Protein AF-U2SW21-F1 (afdb_monomer_lite)

pLDDT: mean 96.09, std 5.13, range [51.59, 98.75]

Secondary structure (DSSP, 8-state):
----HHHHHHHHHHHHHHHHHHHHHHHHHH-HHHHHHHHHHHHHHHHHHHHHHHHHHHHHHHHHHHHHHHHHHHHHHHHHHHHHHHHH---HHHHHHHHHHHHHHHHHHHHHHHHHHHHHTT-

Sequence (123 aa):
MKASPADQNELLRLQSADTRLAQLDHAVTTLPQVKELAALQPEIESLRARWIAATGELEDARTELKRVESDVAVVEARTKRDTDRVQQTASVKDVQALEAELASLAKRQGDLEEIELTVMERV

Radius of gyration: 39.09 Å; chains: 1; bounding box: 80×21×108 Å

Foldseek 3Di:
DDDDPVVVVVVVVVVVVVVVVVVVVVCVVPPVVVVVCVVCVVVVVVVVVVVVVLVVLVVVLVVVLVVLVVVLVVLVVVLVVLVVVLVVDPDPVSVVVSVVVNVVSVVVNVVSVVVNVVSVVSD

InterPro domains:
  IPR056003 CT398-like coiled coil hairpin domain [PF24481] (14-122)

Organism: NCBI:txid1358026

Structure (mmCIF, N/CA/C/O backbone):
data_AF-U2SW21-F1
#
_entry.id   AF-U2SW21-F1
#
loop_
_atom_site.group_PDB
_atom_site.id
_atom_site.type_symbol
_atom_site.label_atom_id
_atom_site.label_alt_id
_atom_site.label_comp_id
_atom_site.label_asym_id
_atom_site.label_entity_id
_atom_site.label_seq_id
_atom_site.pdbx_PDB_ins_code
_atom_site.Cartn_x
_atom_site.Cartn_y
_atom_site.Cartn_z
_atom_site.occupancy
_atom_site.B_iso_or_equiv
_atom_site.auth_seq_id
_atom_site.auth_comp_id
_atom_site.auth_asym_id
_atom_site.auth_atom_id
_atom_site.pdbx_PDB_model_num
ATOM 1 N N . MET A 1 1 ? 54.229 -4.403 -59.316 1.00 51.59 1 MET A N 1
ATOM 2 C CA . MET A 1 1 ? 53.158 -5.216 -58.704 1.00 51.59 1 MET A CA 1
ATOM 3 C C . MET A 1 1 ? 51.852 -4.835 -59.390 1.00 51.59 1 MET A C 1
ATOM 5 O O . MET A 1 1 ? 51.431 -3.697 -59.243 1.00 51.59 1 MET A O 1
ATOM 9 N N . LYS A 1 2 ? 51.290 -5.694 -60.247 1.00 78.19 2 LYS A N 1
ATOM 10 C CA . LYS A 1 2 ? 49.996 -5.462 -60.913 1.00 78.19 2 LYS A CA 1
ATOM 11 C C . LYS A 1 2 ? 49.189 -6.752 -60.780 1.00 78.19 2 LYS A C 1
ATOM 13 O O . LYS A 1 2 ? 49.673 -7.793 -61.210 1.00 78.19 2 LYS A O 1
ATOM 18 N N . ALA A 1 3 ? 48.034 -6.679 -60.126 1.00 80.94 3 ALA A N 1
ATOM 19 C CA . ALA A 1 3 ? 47.110 -7.802 -59.997 1.00 80.94 3 ALA A CA 1
ATOM 20 C C . ALA A 1 3 ? 46.510 -8.147 -61.369 1.00 80.94 3 ALA A C 1
ATOM 22 O O . ALA A 1 3 ? 46.360 -7.248 -62.208 1.00 80.94 3 ALA A O 1
ATOM 23 N N . SER A 1 4 ? 46.178 -9.416 -61.615 1.00 92.50 4 SER A N 1
ATOM 24 C CA . SER A 1 4 ? 45.542 -9.805 -62.877 1.00 92.50 4 SER A CA 1
ATOM 25 C C . SER A 1 4 ? 44.130 -9.202 -62.980 1.00 92.50 4 SER A C 1
ATOM 27 O O . SER A 1 4 ? 43.531 -8.871 -61.956 1.00 92.50 4 SER A O 1
ATOM 29 N N . PRO A 1 5 ? 43.551 -9.050 -64.183 1.00 92.56 5 PRO A N 1
ATOM 30 C CA . PRO A 1 5 ? 42.170 -8.580 -64.324 1.00 92.56 5 PRO A CA 1
ATOM 31 C C . PRO A 1 5 ? 41.144 -9.430 -63.553 1.00 92.56 5 PRO A C 1
ATOM 33 O O . PRO A 1 5 ? 40.141 -8.903 -63.082 1.00 92.56 5 PRO A O 1
ATOM 36 N N . ALA A 1 6 ? 41.399 -10.733 -63.388 1.00 93.31 6 ALA A N 1
ATOM 37 C CA . ALA A 1 6 ? 40.556 -11.614 -62.583 1.00 93.31 6 ALA A CA 1
ATOM 38 C C . ALA A 1 6 ? 40.633 -11.258 -61.088 1.00 93.31 6 ALA A C 1
ATOM 40 O O . ALA A 1 6 ? 39.596 -11.078 -60.454 1.00 93.31 6 ALA A O 1
ATOM 41 N N . ASP A 1 7 ? 41.843 -11.053 -60.560 1.00 94.19 7 ASP A N 1
ATOM 42 C CA . ASP A 1 7 ? 42.048 -10.642 -59.163 1.00 94.19 7 ASP A CA 1
ATOM 43 C C . ASP A 1 7 ? 41.443 -9.259 -58.889 1.00 94.19 7 ASP A C 1
ATOM 45 O O . ASP A 1 7 ? 40.862 -9.023 -57.834 1.00 94.19 7 ASP A O 1
ATOM 49 N N . GLN A 1 8 ? 41.535 -8.338 -59.853 1.00 92.81 8 GLN A N 1
ATOM 50 C CA . GLN A 1 8 ? 40.907 -7.018 -59.753 1.00 92.81 8 GLN A CA 1
ATOM 51 C C . GLN A 1 8 ? 39.377 -7.124 -59.665 1.00 92.81 8 GLN A C 1
ATOM 53 O O . GLN A 1 8 ? 38.766 -6.423 -58.862 1.00 92.81 8 GLN A O 1
ATOM 58 N N . ASN A 1 9 ? 38.754 -8.019 -60.439 1.00 94.88 9 ASN A N 1
ATOM 59 C CA . ASN A 1 9 ? 37.310 -8.256 -60.367 1.00 94.88 9 ASN A CA 1
ATOM 60 C C . ASN A 1 9 ? 36.883 -8.873 -59.028 1.00 94.88 9 ASN A C 1
ATOM 62 O O . ASN A 1 9 ? 35.855 -8.474 -58.482 1.00 94.88 9 ASN A O 1
ATOM 66 N N . GLU A 1 10 ? 37.660 -9.809 -58.478 1.00 96.31 10 GLU A N 1
ATOM 67 C CA . GLU A 1 10 ? 37.389 -10.370 -57.148 1.00 96.31 10 GLU A CA 1
ATOM 68 C C . GLU A 1 10 ? 37.543 -9.318 -56.039 1.00 96.31 10 GLU A C 1
ATOM 70 O O . GLU A 1 10 ? 36.696 -9.230 -55.152 1.00 96.31 10 GLU A O 1
ATOM 75 N N . LEU A 1 11 ? 38.542 -8.433 -56.127 1.00 95.81 11 LEU A N 1
ATOM 76 C CA . LEU A 1 11 ? 38.684 -7.312 -55.191 1.00 95.81 11 LEU A CA 1
ATOM 77 C C . LEU A 1 11 ? 37.501 -6.334 -55.258 1.00 95.81 11 LEU A C 1
ATOM 79 O O . LEU A 1 11 ? 37.046 -5.862 -54.218 1.00 95.81 11 LEU A O 1
ATOM 83 N N . LEU A 1 12 ? 36.961 -6.057 -56.450 1.00 96.62 12 LEU A N 1
ATOM 84 C CA . LEU A 1 12 ? 35.756 -5.230 -56.600 1.00 96.62 12 LEU A CA 1
ATOM 85 C C . LEU A 1 12 ? 34.514 -5.906 -56.000 1.00 96.62 12 LEU A C 1
ATOM 87 O O . LEU A 1 12 ? 33.682 -5.235 -55.386 1.00 96.62 12 LEU A O 1
ATOM 91 N N . ARG A 1 13 ? 34.391 -7.233 -56.132 1.00 97.00 13 ARG A N 1
ATOM 92 C CA . ARG A 1 13 ? 33.317 -8.002 -55.482 1.00 97.00 13 ARG A CA 1
ATOM 93 C C . ARG A 1 13 ? 33.428 -7.934 -53.964 1.00 97.00 13 ARG A C 1
ATOM 95 O O . ARG A 1 13 ? 32.433 -7.611 -53.316 1.00 97.00 13 ARG A O 1
ATOM 102 N N . LEU A 1 14 ? 34.619 -8.160 -53.412 1.00 97.12 14 LEU A N 1
ATOM 103 C CA . LEU A 1 14 ? 34.874 -8.045 -51.975 1.00 97.12 14 LEU A CA 1
ATOM 104 C C . LEU A 1 14 ? 34.532 -6.640 -51.463 1.00 97.12 14 LEU A C 1
ATOM 106 O O . LEU A 1 14 ? 33.732 -6.504 -50.543 1.00 97.12 14 LEU A O 1
ATOM 110 N N . GLN A 1 15 ? 35.017 -5.596 -52.139 1.00 97.81 15 GLN A N 1
ATOM 111 C CA . GLN A 1 15 ? 34.706 -4.209 -51.788 1.00 97.81 15 GLN A CA 1
ATOM 112 C C . GLN A 1 15 ? 33.195 -3.929 -51.796 1.00 97.81 15 GLN A C 1
ATOM 114 O O . GLN A 1 15 ? 32.692 -3.199 -50.937 1.00 97.81 15 GLN A O 1
ATOM 119 N N . SER A 1 16 ? 32.454 -4.489 -52.757 1.00 97.81 16 SER A N 1
ATOM 120 C CA . SER A 1 16 ? 30.999 -4.316 -52.821 1.00 97.81 16 SER A CA 1
ATOM 121 C C . SER A 1 16 ? 30.286 -4.971 -51.631 1.00 97.81 16 SER A C 1
ATOM 123 O O . SER A 1 16 ? 29.362 -4.377 -51.071 1.00 97.81 16 SER A O 1
ATOM 125 N N . ALA A 1 17 ? 30.753 -6.149 -51.202 1.00 97.94 17 ALA A N 1
ATOM 126 C CA . ALA A 1 17 ? 30.243 -6.840 -50.024 1.00 97.94 17 ALA A CA 1
ATOM 127 C C . ALA A 1 17 ? 30.568 -6.061 -48.741 1.00 97.94 17 ALA A C 1
ATOM 129 O O . ALA A 1 17 ? 29.663 -5.808 -47.948 1.00 97.94 17 ALA A O 1
ATOM 130 N N . ASP A 1 18 ? 31.809 -5.590 -48.589 1.00 98.25 18 ASP A N 1
ATOM 131 C CA . ASP A 1 18 ? 32.240 -4.775 -47.446 1.00 98.25 18 ASP A CA 1
ATOM 132 C C . ASP A 1 18 ? 31.432 -3.476 -47.345 1.00 98.25 18 ASP A C 1
ATOM 134 O O . ASP A 1 18 ? 30.955 -3.097 -46.276 1.00 98.25 18 ASP A O 1
ATOM 138 N N . THR A 1 19 ? 31.196 -2.816 -48.482 1.00 98.00 19 THR A N 1
ATOM 139 C CA . THR A 1 19 ? 30.365 -1.606 -48.540 1.00 98.00 19 THR A CA 1
ATOM 140 C C . THR A 1 19 ? 28.932 -1.909 -48.111 1.00 98.00 19 THR A C 1
ATOM 142 O O . THR A 1 19 ? 28.321 -1.124 -47.383 1.00 98.00 19 THR A O 1
ATOM 145 N N . ARG A 1 20 ? 28.380 -3.052 -48.540 1.00 97.69 20 ARG A N 1
ATOM 146 C CA . ARG A 1 20 ? 27.024 -3.449 -48.158 1.00 97.69 20 ARG A CA 1
ATOM 147 C C . ARG A 1 20 ? 26.923 -3.763 -46.667 1.00 97.69 20 ARG A C 1
ATOM 149 O O . ARG A 1 20 ? 25.936 -3.359 -46.057 1.00 97.69 20 ARG A O 1
ATOM 156 N N . LEU A 1 21 ? 27.920 -4.430 -46.089 1.00 97.81 21 LEU A N 1
ATOM 157 C CA . LEU A 1 21 ? 27.991 -4.679 -44.647 1.00 97.81 21 LEU A CA 1
ATOM 158 C C . LEU A 1 21 ? 28.025 -3.361 -43.868 1.00 97.81 21 LEU A C 1
ATOM 160 O O . LEU A 1 21 ? 27.157 -3.139 -43.030 1.00 97.81 21 LEU A O 1
ATOM 164 N N . ALA A 1 22 ? 28.907 -2.429 -44.239 1.00 97.50 22 ALA A N 1
ATOM 165 C CA . ALA A 1 22 ? 28.997 -1.124 -43.583 1.00 97.50 22 ALA A CA 1
ATOM 166 C C . ALA A 1 22 ? 27.681 -0.322 -43.655 1.00 97.50 22 ALA A C 1
ATOM 168 O O . ALA A 1 22 ? 27.285 0.332 -42.689 1.00 97.50 22 ALA A O 1
ATOM 169 N N . GLN A 1 23 ? 26.968 -0.384 -44.785 1.00 96.69 23 GLN A N 1
ATOM 170 C CA . GLN A 1 23 ? 25.647 0.240 -44.921 1.00 96.69 23 GLN A CA 1
ATOM 171 C C . GLN A 1 23 ? 24.600 -0.400 -44.005 1.00 96.69 23 GLN A C 1
ATOM 173 O O . GLN A 1 23 ? 23.773 0.316 -43.443 1.00 96.69 23 GLN A O 1
ATOM 178 N N . LEU A 1 24 ? 24.607 -1.729 -43.872 1.00 96.25 24 LEU A N 1
ATOM 179 C CA . LEU A 1 24 ? 23.679 -2.448 -42.999 1.00 96.25 24 LEU A CA 1
ATOM 180 C C . LEU A 1 24 ? 23.973 -2.165 -41.524 1.00 96.25 24 LEU A C 1
ATOM 182 O O . LEU A 1 24 ? 23.040 -1.873 -40.779 1.00 96.25 24 LEU A O 1
ATOM 186 N N . ASP A 1 25 ? 25.244 -2.150 -41.126 1.00 95.44 25 ASP A N 1
ATOM 187 C CA . ASP A 1 25 ? 25.661 -1.791 -39.766 1.00 95.44 25 ASP A CA 1
ATOM 188 C C . ASP A 1 25 ? 25.231 -0.360 -39.414 1.00 95.44 25 ASP A C 1
ATOM 190 O O . ASP A 1 25 ? 24.684 -0.091 -38.338 1.00 95.44 25 ASP A O 1
ATOM 194 N N . HIS A 1 26 ? 25.398 0.575 -40.355 1.00 94.81 26 HIS A N 1
ATOM 195 C CA . HIS A 1 26 ? 24.910 1.937 -40.181 1.00 94.81 26 HIS A CA 1
ATOM 196 C C . HIS A 1 26 ? 23.380 1.992 -40.091 1.00 94.81 26 HIS A C 1
ATOM 198 O O . HIS A 1 26 ? 22.841 2.666 -39.215 1.00 94.81 26 HIS A O 1
ATOM 204 N N . ALA A 1 27 ? 22.665 1.267 -40.955 1.00 92.38 27 ALA A N 1
ATOM 205 C CA . ALA A 1 27 ? 21.207 1.230 -40.930 1.00 92.38 27 ALA A CA 1
ATOM 206 C C . ALA A 1 27 ? 20.686 0.715 -39.581 1.00 92.38 27 ALA A C 1
ATOM 208 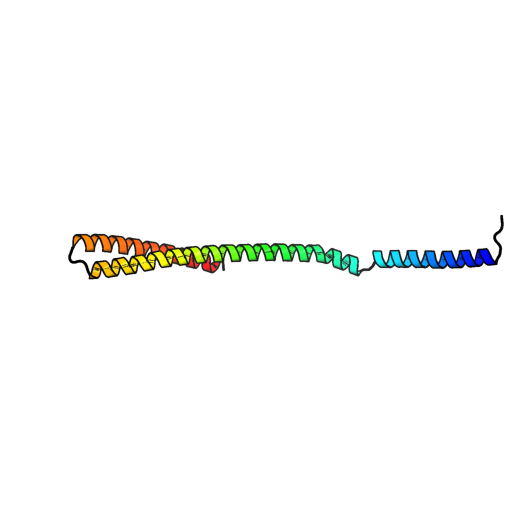O O . ALA A 1 27 ? 19.839 1.369 -38.983 1.00 92.38 27 ALA A O 1
ATOM 209 N N . VAL A 1 28 ? 21.237 -0.385 -39.057 1.00 90.25 28 VAL A N 1
ATOM 210 C CA . VAL A 1 28 ? 20.845 -0.957 -37.756 1.00 90.25 28 VAL A CA 1
ATOM 211 C C . VAL A 1 28 ? 21.070 0.032 -36.611 1.00 90.25 28 VAL A C 1
ATOM 213 O O . VAL A 1 28 ? 20.202 0.191 -35.756 1.00 90.25 28 VAL A O 1
ATOM 216 N N . THR A 1 29 ? 22.201 0.738 -36.606 1.00 89.81 29 THR A N 1
ATOM 217 C CA . THR A 1 29 ? 22.538 1.704 -35.543 1.00 89.81 29 THR A CA 1
ATOM 218 C C . THR A 1 29 ? 21.772 3.026 -35.637 1.00 89.81 29 THR A C 1
ATOM 220 O O . THR A 1 29 ? 21.710 3.769 -34.658 1.00 89.81 29 THR A O 1
ATOM 223 N N . THR A 1 30 ? 21.163 3.325 -36.788 1.00 90.44 30 THR A N 1
ATOM 224 C CA . THR A 1 30 ? 20.433 4.581 -37.037 1.00 90.44 30 THR A CA 1
ATOM 225 C C . THR A 1 30 ? 18.928 4.414 -37.207 1.00 90.44 30 THR A C 1
ATOM 227 O O . THR A 1 30 ? 18.240 5.406 -37.464 1.00 90.44 30 THR A O 1
ATOM 230 N N . LEU A 1 31 ? 18.405 3.198 -37.014 1.00 93.94 31 LEU A N 1
ATOM 231 C CA . LEU A 1 31 ? 16.972 2.917 -37.031 1.00 93.94 31 LEU A CA 1
ATOM 232 C C . LEU A 1 31 ? 16.219 3.922 -36.136 1.00 93.94 31 LEU A C 1
ATOM 234 O O . LEU A 1 31 ? 16.514 4.011 -34.939 1.00 93.94 31 LEU A O 1
ATOM 238 N N . PRO A 1 32 ? 15.236 4.670 -36.674 1.00 90.38 32 PRO A N 1
ATOM 239 C CA . PRO A 1 32 ? 14.445 5.625 -35.895 1.00 90.38 32 PRO A CA 1
ATOM 240 C C . PRO A 1 32 ? 13.815 5.006 -34.642 1.00 90.38 32 PRO A C 1
ATOM 242 O O . PRO A 1 32 ? 13.779 5.639 -33.589 1.00 90.38 32 PRO A O 1
ATOM 245 N N . GLN A 1 33 ? 13.434 3.730 -34.726 1.00 92.19 33 GLN A N 1
ATOM 246 C CA . GLN A 1 33 ? 12.842 2.960 -33.635 1.00 92.19 33 GLN A CA 1
ATOM 247 C C . GLN A 1 33 ? 13.773 2.852 -32.419 1.00 92.19 33 GLN A C 1
ATOM 249 O O . GLN A 1 33 ? 13.294 2.819 -31.293 1.00 92.19 33 GLN A O 1
ATOM 254 N N . VAL A 1 34 ? 15.101 2.844 -32.608 1.00 90.38 34 VAL A N 1
ATOM 255 C CA . VAL A 1 34 ? 16.062 2.827 -31.488 1.00 90.38 34 VAL A CA 1
ATOM 256 C C . VAL A 1 34 ? 15.960 4.118 -30.679 1.00 90.38 34 VAL A C 1
ATOM 258 O O . VAL A 1 34 ? 15.997 4.084 -29.450 1.00 90.38 34 VAL A O 1
ATOM 261 N N . LYS A 1 35 ? 15.785 5.259 -31.355 1.00 90.06 35 LYS A N 1
ATOM 262 C CA . LYS A 1 35 ? 15.607 6.558 -30.693 1.00 90.06 35 LYS A CA 1
ATOM 263 C C . LYS A 1 35 ? 14.253 6.651 -30.000 1.00 90.06 35 LYS A C 1
ATOM 265 O O . LYS A 1 35 ? 14.190 7.151 -28.884 1.00 90.06 35 LYS A O 1
ATOM 270 N N . GLU A 1 36 ? 13.196 6.153 -30.635 1.00 93.94 36 GLU A N 1
ATOM 271 C CA . GLU A 1 36 ? 11.853 6.113 -30.045 1.00 93.94 36 GLU A CA 1
ATOM 272 C C . GLU A 1 36 ? 11.817 5.232 -28.789 1.00 93.94 36 GLU A C 1
ATOM 274 O O . GLU A 1 36 ? 11.332 5.669 -27.748 1.00 93.94 36 GLU A O 1
ATOM 279 N N . LEU A 1 37 ? 12.412 4.034 -28.839 1.00 94.31 37 LEU A N 1
ATOM 280 C CA . LEU A 1 37 ? 12.534 3.150 -27.676 1.00 94.31 37 LEU A CA 1
ATOM 281 C C . LEU A 1 37 ? 13.332 3.805 -26.545 1.00 94.31 37 LEU A C 1
ATOM 283 O O . LEU A 1 37 ? 12.898 3.784 -25.395 1.00 94.31 37 LEU A O 1
ATOM 287 N N . ALA A 1 38 ? 14.469 4.428 -26.866 1.00 93.44 38 ALA A N 1
ATOM 288 C CA . ALA A 1 38 ? 15.274 5.142 -25.880 1.00 93.44 38 ALA A CA 1
ATOM 289 C C . ALA A 1 38 ? 14.518 6.324 -25.249 1.00 93.44 38 ALA A C 1
ATOM 291 O O . ALA A 1 38 ? 14.718 6.609 -24.071 1.00 93.44 38 ALA A O 1
ATOM 292 N N . ALA A 1 39 ? 13.642 6.994 -26.002 1.00 94.81 39 ALA A N 1
ATOM 293 C CA . ALA A 1 39 ? 12.827 8.097 -25.500 1.00 94.81 39 ALA A CA 1
ATOM 294 C C . ALA A 1 39 ? 11.666 7.633 -24.601 1.00 94.81 39 ALA A C 1
ATOM 296 O O . ALA A 1 39 ? 11.312 8.343 -23.664 1.00 94.81 39 ALA A O 1
ATOM 297 N N . LEU A 1 40 ? 11.097 6.449 -24.855 1.00 97.81 40 LEU A N 1
ATOM 298 C CA . LEU A 1 40 ? 10.019 5.869 -24.041 1.00 97.81 40 LEU A CA 1
ATOM 299 C C . LEU A 1 40 ? 10.525 5.217 -22.748 1.00 97.81 40 LEU A C 1
ATOM 301 O O . LEU A 1 40 ? 9.788 5.134 -21.766 1.00 97.81 40 LEU A O 1
ATOM 305 N N . GLN A 1 41 ? 11.778 4.758 -22.725 1.00 97.94 41 GLN A N 1
ATOM 306 C CA . GLN A 1 41 ? 12.348 4.043 -21.583 1.00 97.94 41 GLN A CA 1
ATOM 307 C C . GLN A 1 41 ? 12.237 4.823 -20.248 1.00 97.94 41 GLN A C 1
ATOM 309 O O . GLN A 1 41 ? 11.752 4.237 -19.276 1.00 97.94 41 GLN A O 1
ATOM 314 N N . PRO A 1 42 ? 12.566 6.131 -20.168 1.00 97.88 42 PRO A N 1
ATOM 315 C CA . PRO A 1 42 ? 12.401 6.909 -18.937 1.00 97.88 42 PRO A CA 1
ATOM 316 C C . PRO A 1 42 ? 10.939 7.058 -18.499 1.00 97.88 42 PRO A C 1
ATOM 318 O O . PRO A 1 42 ? 10.649 7.106 -17.303 1.00 97.88 42 PRO A O 1
ATOM 321 N N . GLU A 1 43 ? 10.003 7.127 -19.450 1.00 98.00 43 GLU A N 1
ATOM 322 C CA . GLU A 1 43 ? 8.574 7.227 -19.147 1.00 98.00 43 GLU A CA 1
ATOM 323 C C . GLU A 1 43 ? 8.060 5.926 -18.523 1.00 98.00 43 GLU A C 1
ATOM 325 O O . GLU A 1 43 ? 7.380 5.955 -17.495 1.00 98.00 43 GLU A O 1
ATOM 330 N N . ILE A 1 44 ? 8.458 4.781 -19.088 1.00 98.31 44 ILE A N 1
ATOM 331 C CA . ILE A 1 44 ? 8.153 3.453 -18.543 1.00 98.31 44 ILE A CA 1
ATOM 332 C C . ILE A 1 44 ? 8.723 3.309 -17.129 1.00 98.31 44 ILE A C 1
ATOM 334 O O . ILE A 1 44 ? 8.029 2.828 -16.231 1.00 98.31 44 ILE A O 1
ATOM 338 N N . GLU A 1 45 ? 9.967 3.732 -16.908 1.00 98.44 45 GLU A N 1
ATOM 339 C CA . GLU A 1 45 ? 10.606 3.684 -15.590 1.00 98.44 45 GLU A CA 1
ATOM 340 C C . GLU A 1 45 ? 9.890 4.580 -14.573 1.00 98.44 45 GLU A C 1
ATOM 342 O O . GLU A 1 45 ? 9.605 4.137 -13.459 1.00 98.44 45 GLU A O 1
ATOM 347 N N . SER A 1 46 ? 9.511 5.799 -14.967 1.00 98.38 46 SER A N 1
ATOM 348 C CA . SER A 1 46 ? 8.740 6.720 -14.125 1.00 98.38 46 SER A CA 1
ATOM 349 C C . SER A 1 46 ? 7.359 6.164 -13.767 1.00 98.38 46 SER A C 1
ATOM 351 O O . SER A 1 46 ? 6.947 6.204 -12.605 1.00 98.38 46 SER A O 1
ATOM 353 N N . LEU A 1 47 ? 6.638 5.618 -14.750 1.00 98.69 47 LEU A N 1
ATOM 354 C CA . LEU A 1 47 ? 5.340 4.974 -14.543 1.00 98.69 47 LEU A CA 1
ATOM 355 C C . LEU A 1 47 ? 5.461 3.777 -13.600 1.00 98.69 47 LEU A C 1
ATOM 357 O O . LEU A 1 47 ? 4.664 3.647 -12.672 1.00 98.69 47 LEU A O 1
ATOM 361 N N . ARG A 1 48 ? 6.482 2.936 -13.796 1.00 98.69 48 ARG A N 1
ATOM 362 C CA . ARG A 1 48 ? 6.741 1.778 -12.937 1.00 98.69 48 ARG A CA 1
ATOM 363 C C . ARG A 1 48 ? 7.054 2.204 -11.504 1.00 98.69 48 ARG A C 1
ATOM 365 O O . ARG A 1 48 ? 6.501 1.615 -10.584 1.00 98.69 48 ARG A O 1
ATOM 372 N N . ALA A 1 49 ? 7.886 3.225 -11.307 1.00 98.56 49 ALA A N 1
ATOM 373 C CA . ALA A 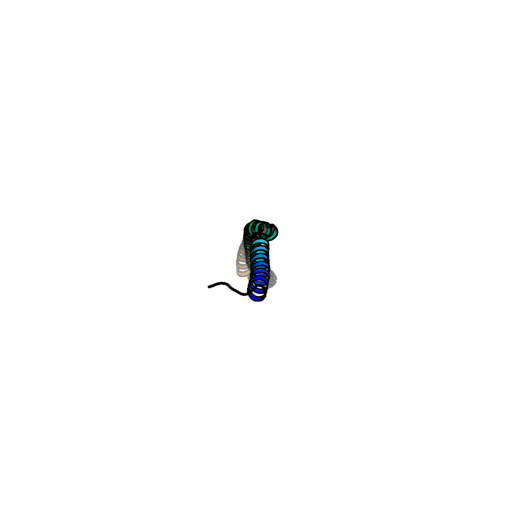1 49 ? 8.208 3.735 -9.976 1.00 98.56 49 ALA A CA 1
ATOM 374 C C . ALA A 1 49 ? 6.960 4.261 -9.247 1.00 98.56 49 ALA A C 1
ATOM 376 O O . ALA A 1 49 ? 6.734 3.909 -8.092 1.00 98.56 49 ALA A O 1
ATOM 377 N N . ARG A 1 50 ? 6.108 5.034 -9.937 1.00 98.62 50 ARG A N 1
ATOM 378 C CA . ARG A 1 50 ? 4.833 5.517 -9.376 1.00 98.62 50 ARG A CA 1
ATOM 379 C C . ARG A 1 50 ? 3.875 4.383 -9.042 1.00 98.62 50 ARG A C 1
ATOM 381 O O . ARG A 1 50 ? 3.242 4.415 -7.995 1.00 98.62 50 ARG A O 1
ATOM 388 N N . TRP A 1 51 ? 3.783 3.384 -9.915 1.00 98.69 51 TRP A N 1
ATOM 389 C CA . TRP A 1 51 ? 2.942 2.217 -9.676 1.00 98.69 51 TRP A CA 1
ATOM 390 C C . TRP A 1 51 ? 3.407 1.418 -8.453 1.00 98.69 51 TRP A C 1
ATOM 392 O O . TRP A 1 51 ? 2.579 1.061 -7.620 1.00 98.69 51 TRP A O 1
ATOM 402 N N . ILE A 1 52 ? 4.718 1.193 -8.304 1.00 98.75 52 ILE A N 1
ATOM 403 C CA . ILE A 1 52 ? 5.283 0.516 -7.126 1.00 98.75 52 ILE A CA 1
ATOM 404 C C . ILE A 1 52 ? 4.991 1.319 -5.854 1.00 98.75 52 ILE A C 1
ATOM 406 O O . ILE A 1 52 ? 4.545 0.734 -4.874 1.00 98.75 52 ILE A O 1
ATOM 410 N N . ALA A 1 53 ? 5.195 2.640 -5.874 1.00 98.50 53 ALA A N 1
ATOM 411 C CA . ALA A 1 53 ? 4.930 3.495 -4.718 1.00 98.50 53 ALA A CA 1
ATOM 412 C C . ALA A 1 53 ? 3.454 3.437 -4.288 1.00 98.50 53 ALA A C 1
ATOM 414 O O . ALA A 1 53 ? 3.170 3.123 -3.138 1.00 98.50 53 ALA A O 1
ATOM 415 N N . ALA A 1 54 ? 2.522 3.631 -5.227 1.00 98.06 54 ALA A N 1
ATOM 416 C CA . ALA A 1 54 ? 1.087 3.567 -4.944 1.00 98.06 54 ALA A CA 1
ATOM 417 C C . ALA A 1 54 ? 0.634 2.169 -4.483 1.00 98.06 54 ALA A C 1
ATOM 419 O O . ALA A 1 54 ? -0.246 2.042 -3.637 1.00 98.06 54 ALA A O 1
ATOM 420 N N . THR A 1 55 ? 1.245 1.108 -5.021 1.00 98.38 55 THR A N 1
ATOM 421 C CA . THR A 1 55 ? 0.968 -0.266 -4.575 1.00 98.38 55 THR A CA 1
ATOM 422 C C . THR A 1 55 ? 1.449 -0.480 -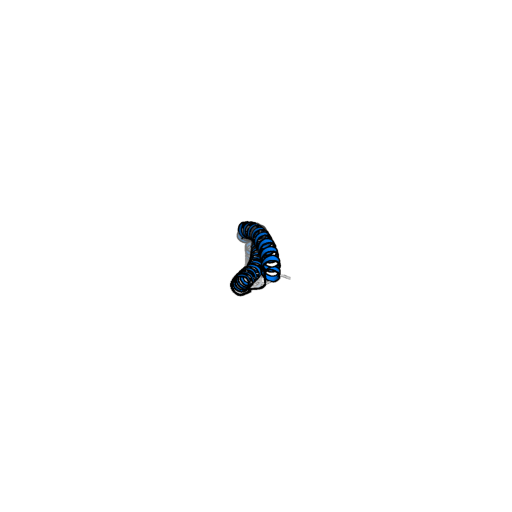3.141 1.00 98.38 55 THR A C 1
ATOM 424 O O . THR A 1 55 ? 0.709 -1.045 -2.343 1.00 98.38 55 THR A O 1
ATOM 427 N N . GLY A 1 56 ? 2.643 0.014 -2.796 1.00 98.44 56 GLY A N 1
ATOM 428 C CA . GLY A 1 56 ? 3.165 -0.047 -1.430 1.00 98.44 56 GLY A CA 1
ATOM 429 C C . GLY A 1 56 ? 2.287 0.714 -0.436 1.00 98.44 56 GLY A C 1
ATOM 430 O O . GLY A 1 56 ? 1.917 0.160 0.592 1.00 98.44 56 GLY A O 1
ATOM 431 N N . GLU A 1 57 ? 1.865 1.936 -0.777 1.00 98.00 57 GLU A N 1
ATOM 432 C CA . GLU A 1 57 ? 0.950 2.732 0.055 1.00 98.00 57 GLU A CA 1
ATOM 433 C C . GLU A 1 57 ? -0.377 2.000 0.323 1.00 98.00 57 GLU A C 1
ATOM 435 O O . GLU A 1 57 ? -0.863 1.988 1.456 1.00 98.00 57 GLU A O 1
ATOM 440 N N . LEU A 1 58 ? -0.932 1.336 -0.696 1.00 98.38 58 LEU A N 1
ATOM 441 C CA . LEU A 1 58 ? -2.150 0.534 -0.575 1.00 98.38 58 LEU A CA 1
ATOM 442 C C . LEU A 1 58 ? -1.948 -0.715 0.299 1.00 98.38 58 LEU A C 1
ATOM 444 O O . LEU A 1 58 ? -2.818 -1.063 1.099 1.00 98.38 58 LEU A O 1
ATOM 448 N N . GLU A 1 59 ? -0.831 -1.426 0.139 1.00 98.56 59 GLU A N 1
ATOM 449 C CA . GLU A 1 59 ? -0.512 -2.612 0.943 1.00 98.56 59 GLU A CA 1
ATOM 450 C C . GLU A 1 59 ? -0.295 -2.260 2.421 1.00 98.56 59 GLU A C 1
ATOM 452 O O . GLU A 1 59 ? -0.800 -2.965 3.305 1.00 98.56 59 GLU A O 1
ATOM 457 N N . ASP A 1 60 ? 0.374 -1.139 2.688 1.00 98.44 60 ASP A N 1
ATOM 458 C CA . ASP A 1 60 ? 0.563 -0.603 4.033 1.00 98.44 60 ASP A CA 1
ATOM 459 C C . ASP A 1 60 ? -0.782 -0.211 4.660 1.00 98.44 60 ASP A C 1
ATOM 461 O O . ASP A 1 60 ? -1.087 -0.642 5.775 1.00 98.44 60 ASP A O 1
ATOM 465 N N . ALA A 1 61 ? -1.634 0.524 3.930 1.00 98.25 61 ALA A N 1
ATOM 466 C CA . ALA A 1 61 ? -2.962 0.920 4.405 1.00 98.25 61 ALA A CA 1
ATOM 467 C C . ALA A 1 61 ? -3.861 -0.294 4.696 1.00 98.25 61 ALA A C 1
ATOM 469 O O . ALA A 1 61 ? -4.518 -0.350 5.733 1.00 98.25 61 ALA A O 1
ATOM 470 N N . ARG A 1 62 ? -3.841 -1.325 3.843 1.00 98.50 62 ARG A N 1
ATOM 471 C CA . ARG A 1 62 ? -4.581 -2.579 4.082 1.00 98.50 62 ARG A CA 1
ATOM 472 C C . ARG A 1 62 ? -4.071 -3.345 5.299 1.00 98.50 62 ARG A C 1
ATOM 474 O O . ARG A 1 62 ? -4.863 -3.940 6.029 1.00 98.50 62 ARG A O 1
ATOM 481 N N . THR A 1 63 ? -2.758 -3.355 5.514 1.00 98.62 63 THR A N 1
ATOM 482 C CA . THR A 1 63 ? -2.155 -3.993 6.691 1.00 98.62 63 THR A CA 1
ATOM 483 C C . THR A 1 63 ? -2.550 -3.256 7.967 1.00 98.62 63 THR A C 1
ATOM 485 O O . THR A 1 63 ? -2.895 -3.890 8.967 1.00 98.62 63 THR A O 1
ATOM 488 N N . GLU A 1 64 ? -2.542 -1.924 7.926 1.00 98.31 64 GLU A N 1
ATOM 489 C CA . GLU A 1 64 ? -2.998 -1.077 9.023 1.00 98.31 64 GLU A CA 1
ATOM 490 C C . GLU A 1 64 ? -4.487 -1.291 9.317 1.00 98.31 64 GLU A C 1
ATOM 492 O O . GLU A 1 64 ? -4.835 -1.528 10.474 1.00 98.31 64 GLU A O 1
ATOM 497 N N . LEU A 1 65 ? -5.338 -1.313 8.284 1.00 98.50 65 LEU A N 1
ATOM 498 C CA . LEU A 1 65 ? -6.780 -1.538 8.410 1.00 98.50 65 LEU A CA 1
ATOM 499 C C . LEU A 1 65 ? -7.059 -2.862 9.120 1.00 98.50 65 LEU A C 1
ATOM 501 O O . LEU A 1 65 ? -7.715 -2.883 10.156 1.00 98.50 65 LEU A O 1
ATOM 505 N N . LYS A 1 66 ? -6.441 -3.951 8.652 1.00 98.50 66 LYS A N 1
ATOM 506 C CA . LYS A 1 66 ? -6.583 -5.278 9.265 1.00 98.50 66 LYS A CA 1
ATOM 507 C C . LYS A 1 66 ? -6.168 -5.302 10.740 1.00 98.50 66 LYS A C 1
ATOM 509 O O . LYS A 1 66 ? -6.730 -6.050 11.542 1.00 98.50 66 LYS A O 1
ATOM 514 N N . ARG A 1 67 ? -5.146 -4.525 11.112 1.00 98.56 67 ARG A N 1
ATOM 515 C CA . ARG A 1 67 ? -4.708 -4.409 12.508 1.00 98.56 67 ARG A CA 1
ATOM 516 C C . ARG A 1 67 ? -5.766 -3.690 13.348 1.00 98.56 67 ARG A C 1
ATOM 518 O O . ARG A 1 67 ? -6.061 -4.154 14.445 1.00 98.56 67 ARG A O 1
ATOM 525 N N . VAL A 1 68 ? -6.329 -2.595 12.839 1.00 98.44 68 VAL A N 1
ATOM 526 C CA . VAL A 1 68 ? -7.376 -1.823 13.525 1.00 98.44 68 VAL A CA 1
ATOM 527 C C . VAL A 1 68 ? -8.659 -2.646 13.662 1.00 98.44 68 VAL A C 1
ATOM 529 O O . VAL A 1 68 ? -9.168 -2.759 14.771 1.00 98.44 68 VAL A O 1
ATOM 532 N N . GLU A 1 69 ? -9.104 -3.325 12.603 1.00 98.19 69 GLU A N 1
ATOM 533 C CA . GLU A 1 69 ? -10.243 -4.259 12.639 1.00 98.19 69 GLU A CA 1
ATOM 534 C C . GLU A 1 69 ? -10.045 -5.355 13.703 1.00 98.19 69 GLU A C 1
ATOM 536 O O . GLU A 1 69 ? -10.966 -5.716 14.438 1.00 98.19 69 GLU A O 1
ATOM 541 N N . SER A 1 70 ? -8.819 -5.876 13.840 1.00 98.50 70 SER A N 1
ATOM 542 C CA . SER A 1 70 ? -8.495 -6.842 14.894 1.00 98.50 70 SER A CA 1
ATOM 543 C C . SER A 1 70 ? -8.583 -6.232 16.296 1.00 98.50 70 SER A C 1
ATOM 545 O O . SER A 1 70 ? -9.022 -6.918 17.221 1.00 98.50 70 SER A O 1
ATOM 547 N N . ASP A 1 71 ? -8.152 -4.982 16.479 1.00 98.44 71 ASP A N 1
ATOM 548 C CA . ASP A 1 71 ? -8.270 -4.274 17.758 1.00 98.44 71 ASP A CA 1
ATOM 549 C C . ASP A 1 71 ? -9.754 -4.037 18.108 1.00 98.44 71 ASP A C 1
ATOM 551 O O . ASP A 1 71 ? -10.156 -4.266 19.254 1.00 98.44 71 ASP A O 1
ATOM 555 N N . VAL A 1 72 ? -10.580 -3.656 17.122 1.00 98.56 72 VAL A N 1
ATOM 556 C CA . VAL A 1 72 ? -12.041 -3.501 17.262 1.00 98.56 72 VAL A CA 1
ATOM 557 C C . VAL A 1 72 ? -12.675 -4.821 17.695 1.00 98.56 72 VAL A C 1
ATOM 559 O O . VAL A 1 72 ? -13.354 -4.863 18.721 1.00 98.56 72 VAL A O 1
ATOM 562 N N . ALA A 1 73 ? -12.370 -5.926 17.011 1.00 98.38 73 ALA A N 1
ATOM 563 C CA . ALA A 1 73 ? -12.915 -7.243 17.344 1.00 98.38 73 ALA A CA 1
ATOM 564 C C . ALA A 1 73 ? -12.579 -7.686 18.785 1.00 98.38 73 ALA A C 1
ATOM 566 O O . ALA A 1 73 ? -13.392 -8.329 19.458 1.00 98.38 73 ALA A O 1
ATOM 567 N N . VAL A 1 74 ? -11.392 -7.333 19.296 1.00 98.56 74 VAL A N 1
ATOM 568 C CA . VAL A 1 74 ? -11.014 -7.590 20.697 1.00 98.56 74 VAL A CA 1
ATOM 569 C C . VAL A 1 74 ? -11.870 -6.769 21.662 1.00 98.56 74 VAL A C 1
ATOM 571 O O . VAL A 1 74 ? -12.322 -7.307 22.681 1.00 98.56 74 VAL A O 1
ATOM 574 N N . VAL A 1 75 ? -12.103 -5.489 21.357 1.00 98.62 75 VAL A N 1
ATOM 575 C CA . VAL A 1 75 ? -12.957 -4.608 22.166 1.00 98.62 75 VAL A CA 1
ATOM 576 C C . VAL A 1 75 ? -14.393 -5.121 22.170 1.00 98.62 75 VAL A C 1
ATOM 578 O O . VAL A 1 75 ? -14.940 -5.328 23.250 1.00 98.62 75 VAL A O 1
ATOM 581 N N . GLU A 1 76 ? -14.968 -5.445 21.013 1.00 98.25 76 GLU A N 1
ATOM 582 C CA . GLU A 1 76 ? -16.322 -6.000 20.904 1.00 98.25 76 GLU A CA 1
ATOM 583 C C . GLU A 1 76 ? -16.483 -7.303 21.698 1.00 98.25 76 GLU A C 1
ATOM 585 O O . GLU A 1 76 ? -17.441 -7.473 22.461 1.00 98.25 76 GLU A O 1
ATOM 590 N N . ALA A 1 77 ? -15.519 -8.222 21.578 1.00 98.56 77 ALA A N 1
ATOM 591 C CA . ALA A 1 77 ? -15.539 -9.484 22.310 1.00 98.56 77 ALA A CA 1
ATOM 592 C C . ALA A 1 77 ? -15.487 -9.273 23.832 1.00 98.56 77 ALA A C 1
ATOM 594 O O . ALA A 1 77 ? -16.114 -10.026 24.589 1.00 98.56 77 ALA A O 1
ATOM 595 N N . ARG A 1 78 ? -14.742 -8.262 24.297 1.00 98.25 78 ARG A N 1
ATOM 596 C CA . ARG A 1 78 ? -14.675 -7.907 25.718 1.00 98.25 78 ARG A CA 1
ATOM 597 C C . ARG A 1 78 ? -15.950 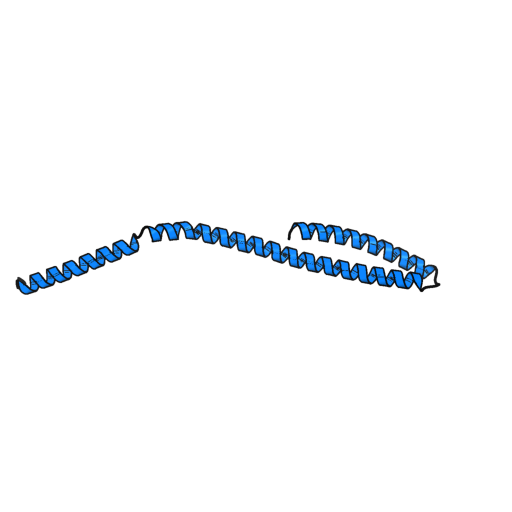-7.208 26.184 1.00 98.25 78 ARG A C 1
ATOM 599 O O . ARG A 1 78 ? -16.491 -7.615 27.207 1.00 98.25 78 ARG A O 1
ATOM 606 N N . THR A 1 79 ? -16.473 -6.260 25.411 1.00 98.44 79 THR A N 1
ATOM 607 C CA . THR A 1 79 ? -17.745 -5.573 25.679 1.00 98.44 79 THR A CA 1
ATOM 608 C C . THR A 1 79 ? -18.882 -6.575 25.833 1.00 98.44 79 THR A C 1
ATOM 610 O O . THR A 1 79 ? -19.623 -6.523 26.815 1.00 98.44 79 THR A O 1
ATOM 613 N N . LYS A 1 80 ? -18.980 -7.553 24.925 1.00 98.38 80 LYS A N 1
ATOM 614 C CA . LYS A 1 80 ? -19.971 -8.630 25.020 1.00 98.38 80 LYS A CA 1
ATOM 615 C C . LYS A 1 80 ? -19.821 -9.425 26.318 1.00 98.38 80 LYS A C 1
ATOM 617 O O . LYS A 1 80 ? -20.789 -9.605 27.048 1.00 98.38 80 LYS A O 1
ATOM 622 N N . ARG A 1 81 ? -18.599 -9.860 26.634 1.00 98.25 81 ARG A N 1
ATOM 623 C CA . ARG A 1 81 ? -18.316 -10.646 27.843 1.00 98.25 81 ARG A CA 1
ATOM 624 C C . ARG A 1 81 ? -18.662 -9.890 29.124 1.00 98.25 81 ARG A C 1
ATOM 626 O O . ARG A 1 81 ? -19.238 -10.479 30.034 1.00 98.25 81 ARG A O 1
ATOM 633 N N . ASP A 1 82 ? -18.292 -8.617 29.214 1.00 98.00 82 ASP A N 1
ATOM 634 C CA . ASP A 1 82 ? -18.548 -7.813 30.408 1.00 98.00 82 ASP A CA 1
ATOM 635 C C . ASP A 1 82 ? -20.044 -7.475 30.531 1.00 98.00 82 ASP A C 1
ATOM 637 O O . ASP A 1 82 ? -20.586 -7.546 31.634 1.00 98.00 82 ASP A O 1
ATOM 641 N N . THR A 1 83 ? -20.747 -7.269 29.410 1.00 97.25 83 THR A N 1
ATOM 642 C CA . THR A 1 83 ? -22.218 -7.145 29.374 1.00 97.25 83 THR A CA 1
ATOM 643 C C . THR A 1 83 ? -22.906 -8.407 29.903 1.00 97.25 83 THR A C 1
ATOM 645 O O . THR A 1 83 ? -23.771 -8.318 30.775 1.00 97.25 83 THR A O 1
ATOM 648 N N . ASP A 1 84 ? -22.490 -9.592 29.444 1.00 97.44 84 ASP A N 1
ATOM 649 C CA . ASP A 1 84 ? -23.045 -10.868 29.913 1.00 97.44 84 ASP A CA 1
ATOM 650 C C . ASP A 1 84 ? -22.816 -11.057 31.427 1.00 97.44 84 ASP A C 1
ATOM 652 O O . ASP A 1 84 ? -23.694 -11.532 32.149 1.00 97.44 84 ASP A O 1
ATOM 656 N N . ARG A 1 85 ? -21.649 -10.645 31.945 1.00 96.75 85 ARG A N 1
ATOM 657 C CA . ARG A 1 85 ? -21.320 -10.736 33.380 1.00 96.75 85 ARG A CA 1
ATOM 658 C C . ARG A 1 85 ? -22.151 -9.791 34.242 1.00 96.75 85 ARG A C 1
ATOM 660 O O . ARG A 1 85 ? -22.549 -10.198 35.334 1.00 96.75 85 ARG A O 1
ATOM 667 N N . VAL A 1 86 ? -22.430 -8.574 33.767 1.00 96.81 86 VAL A N 1
ATOM 668 C CA . VAL A 1 86 ? -23.332 -7.628 34.454 1.00 96.81 86 VAL A CA 1
ATOM 669 C C . VAL A 1 86 ? -24.708 -8.257 34.656 1.00 96.81 86 VAL A C 1
ATOM 671 O O . VAL A 1 86 ? -25.268 -8.160 35.742 1.00 96.81 86 VAL A O 1
ATOM 674 N N . GLN A 1 87 ? -25.226 -8.966 33.649 1.00 94.38 87 GLN A N 1
ATOM 675 C CA . GLN A 1 87 ? -26.542 -9.609 33.723 1.00 94.38 87 GLN A CA 1
ATOM 676 C C . GLN A 1 87 ? -26.596 -10.812 34.680 1.00 94.38 87 GLN A C 1
ATOM 678 O O . GLN A 1 87 ? -27.679 -11.200 35.113 1.00 94.38 87 GLN A O 1
ATOM 683 N N . GLN A 1 88 ? -25.451 -11.419 35.002 1.00 95.56 88 GLN A N 1
ATOM 684 C CA . GLN A 1 88 ? -25.375 -12.640 35.812 1.00 95.56 88 GLN A CA 1
ATOM 685 C C . GLN A 1 88 ? -24.982 -12.395 37.275 1.00 95.56 88 GLN A C 1
ATOM 687 O O . GLN A 1 88 ? -25.247 -13.246 38.126 1.00 95.56 88 GLN A O 1
ATOM 692 N N . THR A 1 89 ? -24.323 -11.277 37.591 1.00 93.12 89 THR A N 1
ATOM 693 C CA . THR A 1 89 ? -23.836 -11.010 38.951 1.00 93.12 89 THR A CA 1
ATOM 694 C C . THR A 1 89 ? -24.917 -10.406 39.852 1.00 93.12 89 THR A C 1
ATOM 696 O O . THR A 1 89 ? -25.680 -9.536 39.446 1.00 93.12 89 THR A O 1
ATOM 699 N N . ALA A 1 90 ? -24.956 -10.836 41.116 1.00 93.31 90 ALA A N 1
ATOM 700 C CA . ALA A 1 90 ? -25.798 -10.240 42.162 1.00 93.31 90 ALA A CA 1
ATOM 701 C C . ALA A 1 90 ? -25.033 -9.224 43.038 1.00 93.31 90 ALA A C 1
ATOM 703 O O . ALA A 1 90 ? -25.609 -8.599 43.929 1.00 93.31 90 ALA A O 1
ATOM 704 N N . SER A 1 91 ? -23.721 -9.072 42.819 1.00 96.44 91 SER A N 1
ATOM 705 C CA . SER A 1 91 ? -22.865 -8.156 43.575 1.00 96.44 91 SER A CA 1
ATOM 706 C C . SER A 1 91 ? -22.953 -6.747 42.995 1.00 96.44 91 SER A C 1
ATOM 708 O O . SER A 1 91 ? -22.423 -6.477 41.920 1.00 96.44 91 SER A O 1
ATOM 710 N N . VAL A 1 92 ? -23.564 -5.817 43.735 1.00 94.62 92 VAL A N 1
ATOM 711 C CA . VAL A 1 92 ? -23.685 -4.398 43.336 1.00 94.62 92 VAL A CA 1
ATOM 712 C C . VAL A 1 92 ? -22.319 -3.763 43.059 1.00 94.62 92 VAL A C 1
ATOM 714 O O . VAL A 1 92 ? -22.178 -2.959 42.142 1.00 94.62 92 VAL A O 1
ATOM 717 N N . LYS A 1 93 ? -21.290 -4.153 43.820 1.00 95.69 93 LYS A N 1
ATOM 718 C CA . LYS A 1 93 ? -19.923 -3.663 43.618 1.00 95.69 93 LYS A CA 1
ATOM 719 C C . LYS A 1 93 ? -19.346 -4.131 42.279 1.00 95.69 93 LYS A C 1
ATOM 721 O O . LYS A 1 93 ? -18.678 -3.353 41.604 1.00 95.69 93 LYS A O 1
ATOM 726 N N . ASP A 1 94 ? -19.605 -5.382 41.900 1.00 95.38 94 ASP A N 1
ATOM 727 C CA . ASP A 1 94 ? -19.114 -5.929 40.632 1.00 95.38 94 ASP A CA 1
ATOM 728 C C . ASP A 1 94 ? -19.856 -5.310 39.447 1.00 95.38 94 ASP A C 1
ATOM 730 O O . ASP A 1 94 ? -19.221 -5.013 38.440 1.00 95.38 94 ASP A O 1
ATOM 734 N N . VAL A 1 95 ? -21.166 -5.053 39.585 1.00 96.19 95 VAL A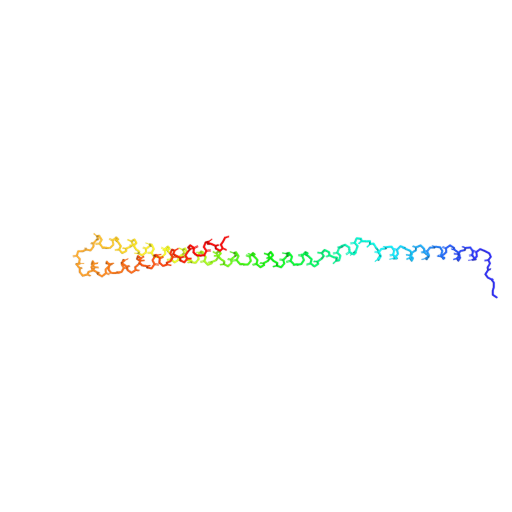 N 1
ATOM 735 C CA . VAL A 1 95 ? -21.946 -4.307 38.583 1.00 96.19 95 VAL A CA 1
ATOM 736 C C . VAL A 1 95 ? -21.317 -2.939 38.333 1.00 96.19 95 VAL A C 1
ATOM 738 O O . VAL A 1 95 ? -20.970 -2.638 37.198 1.00 96.19 95 VAL A O 1
ATOM 741 N N . GLN A 1 96 ? -21.073 -2.149 39.384 1.00 96.12 96 GLN A N 1
ATOM 742 C CA . GLN A 1 96 ? -20.477 -0.812 39.247 1.00 96.12 96 GLN A CA 1
ATOM 743 C C . GLN A 1 96 ? -19.091 -0.841 38.586 1.00 96.12 96 GLN A C 1
ATOM 745 O O . GLN A 1 96 ? -18.770 0.024 37.772 1.00 96.12 96 GLN A O 1
ATOM 750 N N . ALA A 1 97 ? -18.260 -1.832 38.926 1.00 96.88 97 ALA A N 1
ATOM 751 C CA . ALA A 1 97 ? -16.944 -1.986 38.313 1.00 96.88 97 ALA A CA 1
ATOM 752 C C . ALA A 1 97 ? -17.044 -2.346 36.820 1.00 96.88 97 ALA A C 1
ATOM 754 O O . ALA A 1 97 ? -16.340 -1.761 36.000 1.00 96.88 97 ALA A O 1
ATOM 755 N N . LEU A 1 98 ? -17.933 -3.277 36.457 1.00 97.50 98 LEU A N 1
ATOM 756 C CA . LEU A 1 98 ? -18.149 -3.680 35.066 1.00 97.50 98 LEU A CA 1
ATOM 757 C C . LEU A 1 98 ? -18.784 -2.5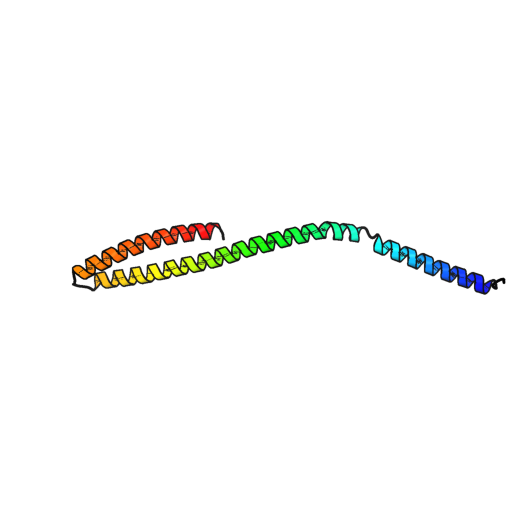62 34.228 1.00 97.50 98 LEU A C 1
ATOM 759 O O . LEU A 1 98 ? -18.393 -2.382 33.081 1.00 97.50 98 LEU A O 1
ATOM 763 N N . GLU A 1 99 ? -19.706 -1.775 34.785 1.00 96.56 99 GLU A N 1
ATOM 764 C CA . GLU A 1 99 ? -20.283 -0.604 34.109 1.00 96.56 99 GLU A CA 1
ATOM 765 C C . GLU A 1 99 ? -19.217 0.455 33.789 1.00 96.56 99 GLU A C 1
ATOM 767 O O . GLU A 1 99 ? -19.208 1.013 32.691 1.00 96.56 99 GLU A O 1
ATOM 772 N N . ALA A 1 100 ? -18.278 0.698 34.710 1.00 97.56 100 ALA A N 1
ATOM 773 C CA . ALA A 1 100 ? -17.157 1.604 34.465 1.00 97.56 100 ALA A CA 1
ATOM 774 C C . ALA A 1 100 ? -16.219 1.083 33.358 1.00 97.56 100 ALA A C 1
ATOM 776 O O . ALA A 1 100 ? -15.794 1.853 32.493 1.00 97.56 100 ALA A O 1
ATOM 777 N N . GLU A 1 101 ? -15.925 -0.221 33.348 1.00 97.69 101 GLU A N 1
ATOM 778 C CA . GLU A 1 101 ? -15.147 -0.856 32.276 1.00 97.69 101 GLU A CA 1
ATOM 779 C C . GLU A 1 101 ? -15.875 -0.782 30.925 1.00 97.69 101 GLU A C 1
ATOM 781 O O . GLU A 1 101 ? -15.259 -0.423 29.925 1.00 97.69 101 GLU A O 1
ATOM 786 N N . LEU A 1 102 ? -17.188 -1.035 30.882 1.00 98.31 102 LEU A N 1
ATOM 787 C CA . LEU A 1 102 ? -18.001 -0.918 29.666 1.00 98.31 102 LEU A CA 1
ATOM 788 C C . LEU A 1 102 ? -18.011 0.511 29.111 1.00 98.31 102 LEU A C 1
ATOM 790 O O . LEU A 1 102 ? -17.893 0.693 27.901 1.00 98.31 102 LEU A O 1
ATOM 794 N N . ALA A 1 103 ? -18.078 1.531 29.972 1.00 98.25 103 ALA A N 1
ATOM 795 C CA . ALA A 1 103 ? -17.964 2.925 29.541 1.00 98.25 103 ALA A CA 1
ATOM 796 C C . ALA A 1 103 ? -16.583 3.230 28.928 1.00 98.25 103 ALA A C 1
ATOM 798 O O . ALA A 1 103 ? -16.485 3.937 27.923 1.00 98.25 103 ALA A O 1
ATOM 799 N N . SER A 1 104 ? -15.515 2.668 29.502 1.00 98.31 104 SER A N 1
ATOM 800 C CA . SER A 1 104 ? -14.157 2.775 28.955 1.00 98.31 104 SER A CA 1
ATOM 801 C C . SER A 1 104 ? -14.029 2.072 27.597 1.00 98.31 104 SER A C 1
ATOM 803 O O . SER A 1 104 ? -13.472 2.638 26.654 1.00 98.31 104 SER A O 1
ATOM 805 N N . LEU A 1 105 ? -14.600 0.869 27.464 1.00 98.50 105 LEU A N 1
ATOM 806 C CA . LEU A 1 105 ? -14.618 0.111 26.212 1.00 98.50 105 LEU A CA 1
ATOM 807 C C . LEU A 1 105 ? -15.413 0.827 25.119 1.00 98.50 105 LEU A C 1
ATOM 809 O O . LEU A 1 105 ? -14.934 0.891 23.993 1.00 98.50 105 LEU A O 1
ATOM 813 N N . ALA A 1 106 ? -16.560 1.425 25.449 1.00 98.38 106 ALA A N 1
ATOM 814 C CA . ALA A 1 106 ? -17.352 2.208 24.502 1.00 98.38 106 ALA A CA 1
ATOM 815 C C . ALA A 1 106 ? -16.570 3.416 23.964 1.00 98.38 106 ALA A C 1
ATOM 817 O O . ALA A 1 106 ? -16.580 3.676 22.763 1.00 98.38 106 ALA A O 1
ATOM 818 N N . LYS A 1 107 ? -15.831 4.121 24.834 1.00 98.44 107 LYS A N 1
ATOM 819 C CA . LYS A 1 107 ? -14.940 5.201 24.393 1.00 98.44 107 LYS A CA 1
ATOM 820 C C . LYS A 1 107 ? -13.844 4.671 23.466 1.00 98.44 107 LYS A C 1
ATOM 822 O O . LYS A 1 107 ? -13.628 5.224 22.396 1.00 98.44 107 LYS A O 1
ATOM 827 N N . ARG A 1 108 ? -13.179 3.580 23.860 1.00 98.38 108 ARG A N 1
ATOM 828 C CA . ARG A 1 108 ? -12.113 2.973 23.055 1.00 98.38 108 ARG A CA 1
ATOM 829 C C . ARG A 1 108 ? -12.619 2.484 21.697 1.00 98.38 108 ARG A C 1
ATOM 831 O O . ARG A 1 108 ? -11.879 2.589 20.729 1.00 98.38 108 ARG A O 1
ATOM 838 N N . GLN A 1 109 ? -13.834 1.946 21.635 1.00 98.31 109 GLN A N 1
ATOM 839 C CA . GLN A 1 109 ? -14.466 1.531 20.388 1.00 98.31 109 GLN A CA 1
ATOM 840 C C . GLN A 1 109 ? -14.656 2.726 19.451 1.00 98.31 109 GLN A C 1
ATOM 842 O O . GLN A 1 109 ? -14.192 2.662 18.322 1.00 98.31 109 GLN A O 1
ATOM 847 N N . GLY A 1 110 ? -15.224 3.834 19.940 1.00 98.19 110 GLY A N 1
ATOM 848 C CA . GLY A 1 110 ? -15.371 5.050 19.133 1.00 98.19 110 GLY A CA 1
ATOM 849 C C . GLY A 1 110 ? -14.032 5.593 18.622 1.00 98.19 110 GLY A C 1
ATOM 850 O O . GLY A 1 110 ? -13.912 5.914 17.444 1.00 98.19 110 GLY A O 1
ATOM 851 N N . ASP A 1 111 ? -12.998 5.614 19.474 1.00 98.44 111 ASP A N 1
ATOM 852 C CA . ASP A 1 111 ? -11.648 6.024 19.060 1.00 98.44 111 ASP A CA 1
ATOM 853 C C . ASP A 1 111 ? -11.086 5.104 17.953 1.00 98.44 111 ASP A C 1
ATOM 855 O O . ASP A 1 111 ? -10.390 5.559 17.048 1.00 98.44 111 ASP A O 1
ATOM 859 N N . LEU A 1 112 ? -11.349 3.793 18.030 1.00 98.50 112 LEU A N 1
ATOM 860 C CA . LEU A 1 112 ? -10.902 2.828 17.023 1.00 98.50 112 LEU A CA 1
ATOM 861 C C . LEU A 1 112 ? -11.676 2.955 15.709 1.00 98.50 112 LEU A C 1
ATOM 863 O O . LEU A 1 112 ? -11.050 2.860 14.662 1.00 98.50 112 LEU A O 1
ATOM 867 N N . GLU A 1 113 ? -12.984 3.202 15.754 1.00 97.75 113 GLU A N 1
ATOM 868 C CA . GLU A 1 113 ? -13.829 3.403 14.568 1.00 97.75 113 GLU A CA 1
ATOM 869 C C . GLU A 1 113 ? -13.431 4.678 13.799 1.00 97.75 113 GLU A C 1
ATOM 871 O O . GLU A 1 113 ? -13.404 4.683 12.569 1.00 97.75 113 GLU A O 1
ATOM 876 N N . GLU A 1 114 ? -13.046 5.752 14.500 1.00 98.31 114 GLU A N 1
ATOM 877 C CA . GLU A 1 114 ? -12.505 6.965 13.865 1.00 98.31 114 GLU A CA 1
ATOM 878 C C . GLU A 1 114 ? -11.162 6.691 13.166 1.00 98.31 114 GLU A C 1
ATOM 880 O O . GLU A 1 114 ? -10.927 7.134 12.034 1.00 98.31 114 GLU A O 1
ATOM 885 N N . ILE A 1 115 ? -10.287 5.914 13.814 1.00 98.12 115 ILE A N 1
ATOM 886 C CA . ILE A 1 115 ? -9.028 5.465 13.209 1.00 98.12 115 ILE A CA 1
ATOM 887 C C . ILE A 1 115 ? -9.317 4.583 11.990 1.00 98.12 115 ILE A C 1
ATOM 889 O O . ILE A 1 115 ? -8.716 4.792 10.941 1.00 98.12 115 ILE A O 1
ATOM 893 N N . GLU A 1 116 ? -10.232 3.622 12.108 1.00 97.75 116 GLU A N 1
ATOM 894 C CA . GLU A 1 116 ? -10.605 2.701 11.034 1.00 97.75 116 GLU A CA 1
ATOM 895 C C . GLU A 1 116 ? -11.079 3.461 9.796 1.00 97.75 116 GLU A C 1
ATOM 897 O O . GLU A 1 116 ? -10.524 3.261 8.717 1.00 97.75 116 GLU A O 1
ATOM 902 N N . LEU A 1 117 ? -12.008 4.409 9.963 1.00 97.94 117 LEU A N 1
ATOM 903 C CA . LEU A 1 117 ? -12.479 5.279 8.882 1.00 97.94 117 LEU A CA 1
ATOM 904 C C . LEU A 1 117 ? -11.328 6.041 8.217 1.00 97.94 117 LEU A C 1
ATOM 906 O O . LEU A 1 117 ? -11.221 6.048 6.992 1.00 97.94 117 LEU A O 1
ATOM 910 N N . THR A 1 118 ? -10.424 6.614 9.013 1.00 97.69 118 THR A N 1
ATOM 911 C CA . THR A 1 118 ? -9.253 7.339 8.492 1.00 97.69 118 THR A CA 1
ATOM 912 C C . THR A 1 118 ? -8.331 6.428 7.671 1.00 97.69 118 THR A C 1
ATOM 914 O O . THR A 1 118 ? -7.752 6.856 6.671 1.00 97.69 118 THR A O 1
ATOM 917 N N . VAL A 1 119 ? -8.169 5.161 8.066 1.00 97.56 119 VAL A N 1
ATOM 918 C CA . VAL A 1 119 ? -7.377 4.195 7.291 1.00 97.56 119 VAL A CA 1
ATOM 919 C C . VAL A 1 119 ? -8.128 3.752 6.035 1.00 97.56 119 VAL A C 1
ATOM 921 O O . VAL A 1 119 ? -7.508 3.641 4.980 1.00 97.56 119 VAL A O 1
ATOM 924 N N . MET A 1 120 ? -9.447 3.556 6.104 1.00 96.94 120 MET A N 1
ATOM 925 C CA . MET A 1 120 ? -10.276 3.206 4.945 1.00 96.94 120 MET A CA 1
ATOM 926 C C . MET A 1 120 ? -10.241 4.276 3.849 1.00 96.94 120 MET A C 1
ATOM 928 O O . MET A 1 120 ? -10.276 3.927 2.676 1.00 96.94 120 MET A O 1
ATOM 932 N N . GLU A 1 121 ? -10.114 5.559 4.195 1.00 96.31 121 GLU A N 1
ATOM 933 C CA . GLU A 1 121 ? -9.945 6.645 3.214 1.00 96.31 121 GLU A CA 1
ATOM 934 C C . GLU A 1 121 ? -8.632 6.551 2.412 1.00 96.31 121 GLU A C 1
ATOM 936 O O . GLU A 1 121 ? -8.504 7.173 1.356 1.00 96.31 121 GLU A O 1
ATOM 941 N N . ARG A 1 122 ? -7.650 5.783 2.904 1.00 94.94 122 ARG A N 1
ATOM 942 C CA . ARG A 1 122 ? -6.337 5.571 2.272 1.00 94.94 122 ARG A CA 1
ATOM 943 C C . ARG A 1 122 ? -6.263 4.284 1.438 1.00 94.94 122 ARG A C 1
ATOM 945 O O . ARG A 1 122 ? -5.221 4.040 0.830 1.00 94.94 122 ARG A O 1
ATOM 952 N N . VAL A 1 123 ? -7.316 3.462 1.439 1.00 91.31 123 VAL A N 1
ATOM 953 C CA . VAL A 1 123 ? -7.420 2.186 0.700 1.00 91.31 123 VAL A CA 1
ATOM 954 C C . VAL A 1 123 ? -8.201 2.379 -0.595 1.00 91.31 123 VAL A C 1
ATOM 956 O O . VAL A 1 123 ? -7.772 1.788 -1.614 1.00 91.31 123 VAL A O 1
#